Protein AF-A0AAV4XFP1-F1 (afdb_monomer_lite)

Organism: Caerostris extrusa (NCBI:txid172846)

pLDDT: mean 83.73, std 13.74, range [40.69, 96.56]

Sequence (137 aa):
MSYYTSIAHLYMGNQAEENEKWGERVAWYQSAFDHLNETFKIAKNMDREDLNEPLTFTMDVIGGKHSSSKKENEFVYHDKVPSLNSLPELKGASLVKGIPLVLLILMCQVQISLLVLFLWKLTKLPSLYRCFNIFLD

Structure (mmCIF, N/CA/C/O backbone):
data_AF-A0AAV4XFP1-F1
#
_entry.id   AF-A0AAV4XFP1-F1
#
loop_
_atom_site.group_PDB
_atom_site.id
_atom_site.type_symbol
_atom_site.label_atom_id
_atom_site.label_alt_id
_atom_site.label_comp_id
_atom_site.label_asym_id
_atom_site.label_entity_id
_atom_site.label_seq_id
_atom_site.pdbx_PDB_ins_code
_atom_site.Cartn_x
_atom_site.Cartn_y
_atom_site.Cartn_z
_atom_site.occupancy
_atom_site.B_iso_or_equiv
_atom_site.auth_seq_id
_atom_site.auth_comp_id
_atom_site.auth_asym_id
_atom_site.auth_atom_id
_atom_site.pdbx_PDB_model_num
ATOM 1 N N . MET A 1 1 ? 11.601 -11.740 -4.364 1.00 66.38 1 MET A N 1
ATOM 2 C CA . MET A 1 1 ? 10.150 -11.616 -4.631 1.00 66.38 1 MET A CA 1
ATOM 3 C C . MET A 1 1 ? 9.410 -10.745 -3.613 1.00 66.38 1 MET A C 1
ATOM 5 O O . MET A 1 1 ? 8.313 -10.312 -3.932 1.00 66.38 1 MET A O 1
ATOM 9 N N . SER A 1 2 ? 9.996 -10.411 -2.453 1.00 86.75 2 SER A N 1
ATOM 10 C CA . SER A 1 2 ? 9.313 -9.694 -1.361 1.00 86.75 2 SER A CA 1
ATOM 11 C C . SER A 1 2 ? 8.748 -8.308 -1.725 1.00 86.75 2 SER A C 1
ATOM 13 O O . SER A 1 2 ? 7.699 -7.937 -1.209 1.00 86.75 2 SER A O 1
ATOM 15 N N . TYR A 1 3 ? 9.360 -7.575 -2.666 1.00 92.56 3 TYR A N 1
ATOM 16 C CA . TYR A 1 3 ? 8.856 -6.258 -3.082 1.00 92.56 3 TYR A CA 1
ATOM 17 C C . TYR A 1 3 ? 7.451 -6.332 -3.692 1.00 92.56 3 TYR A C 1
ATOM 19 O O . TYR A 1 3 ? 6.527 -5.688 -3.206 1.00 92.56 3 TYR A O 1
ATOM 27 N N . TYR A 1 4 ? 7.245 -7.172 -4.709 1.00 92.25 4 TYR A N 1
ATOM 28 C CA . TYR A 1 4 ? 5.931 -7.301 -5.344 1.00 92.25 4 TYR A CA 1
ATOM 29 C C . TYR A 1 4 ? 4.886 -7.911 -4.402 1.00 92.25 4 TYR A C 1
ATOM 31 O O . TYR A 1 4 ? 3.716 -7.543 -4.479 1.00 92.25 4 TYR A O 1
ATOM 39 N N . THR A 1 5 ? 5.302 -8.772 -3.467 1.00 92.94 5 THR A N 1
ATOM 40 C CA . THR A 1 5 ? 4.429 -9.261 -2.391 1.00 92.94 5 THR A CA 1
ATOM 41 C C . THR A 1 5 ? 3.965 -8.124 -1.479 1.00 92.94 5 THR A C 1
ATOM 43 O O . THR A 1 5 ? 2.777 -8.046 -1.181 1.00 92.94 5 THR A O 1
ATOM 46 N N . SER A 1 6 ? 4.854 -7.197 -1.093 1.00 94.25 6 SER A N 1
ATOM 47 C CA . SER A 1 6 ? 4.462 -6.030 -0.286 1.00 94.25 6 SER A CA 1
ATOM 48 C C . SER A 1 6 ? 3.425 -5.151 -0.992 1.00 94.25 6 SER A C 1
ATOM 50 O O . SER A 1 6 ? 2.454 -4.729 -0.370 1.00 94.25 6 SER A O 1
ATOM 52 N N . ILE A 1 7 ? 3.561 -4.962 -2.309 1.00 94.69 7 ILE A N 1
ATOM 53 C CA . ILE A 1 7 ? 2.582 -4.227 -3.120 1.00 94.69 7 ILE A CA 1
ATOM 54 C C . ILE A 1 7 ? 1.251 -4.984 -3.179 1.00 94.69 7 ILE A C 1
ATOM 56 O O . ILE A 1 7 ? 0.196 -4.385 -2.989 1.00 94.69 7 ILE A O 1
ATOM 60 N N . ALA A 1 8 ? 1.272 -6.300 -3.400 1.00 93.75 8 ALA A N 1
ATOM 61 C CA . ALA A 1 8 ? 0.051 -7.103 -3.401 1.00 93.75 8 ALA A CA 1
ATOM 62 C C . ALA A 1 8 ? -0.692 -7.008 -2.055 1.00 93.75 8 ALA A C 1
ATOM 64 O O . ALA A 1 8 ? -1.899 -6.775 -2.033 1.00 93.75 8 ALA A O 1
ATOM 65 N N . HIS A 1 9 ? 0.030 -7.108 -0.935 1.00 94.06 9 HIS A N 1
ATOM 66 C CA . HIS A 1 9 ? -0.546 -6.990 0.408 1.00 94.06 9 HIS A CA 1
ATOM 67 C C . HIS A 1 9 ? -1.066 -5.577 0.702 1.00 94.06 9 HIS A C 1
ATOM 69 O O . HIS A 1 9 ? -2.101 -5.439 1.350 1.00 94.06 9 HIS A O 1
ATOM 75 N N . LEU A 1 10 ? -0.418 -4.529 0.180 1.00 95.69 10 LEU A N 1
ATOM 76 C CA . LEU A 1 10 ? -0.928 -3.157 0.248 1.00 95.69 10 LEU A CA 1
ATOM 77 C C . LEU A 1 10 ? -2.313 -3.044 -0.407 1.00 95.69 10 LEU A C 1
ATOM 79 O O . LEU A 1 10 ? -3.225 -2.467 0.181 1.00 95.69 10 LEU A O 1
ATOM 83 N N . TYR A 1 11 ? -2.492 -3.620 -1.598 1.00 94.94 11 TYR A N 1
ATOM 84 C CA . TYR A 1 11 ? -3.789 -3.599 -2.278 1.00 94.94 11 TYR A CA 1
ATOM 85 C C . TYR A 1 11 ? -4.846 -4.460 -1.577 1.00 94.94 11 TYR A C 1
ATOM 87 O O . TYR A 1 11 ? -6.000 -4.044 -1.517 1.00 94.94 11 TYR A O 1
ATOM 95 N N . MET A 1 12 ? -4.468 -5.593 -0.979 1.00 93.88 12 MET A N 1
ATOM 96 C CA . MET A 1 12 ? -5.388 -6.365 -0.130 1.00 93.88 12 MET A CA 1
ATOM 97 C C . MET A 1 12 ? -5.817 -5.580 1.118 1.00 93.88 12 MET A C 1
ATOM 99 O O . MET A 1 12 ? -6.984 -5.618 1.501 1.00 93.88 12 MET A O 1
ATOM 103 N N . GLY A 1 13 ? -4.907 -4.803 1.714 1.00 94.38 13 GLY A N 1
ATOM 104 C CA . GLY A 1 13 ? 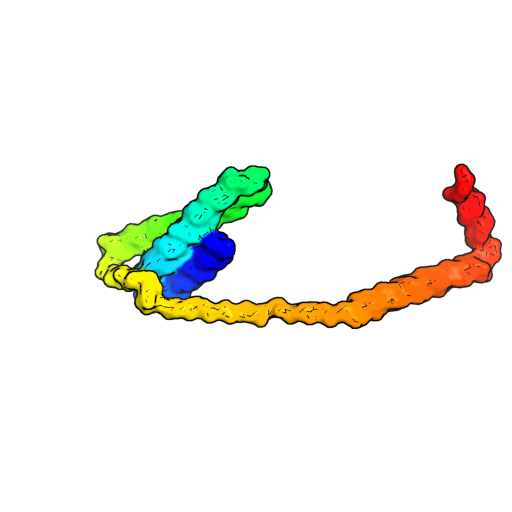-5.231 -3.887 2.808 1.00 94.38 13 GLY A CA 1
ATOM 105 C C . GLY A 1 13 ? -6.198 -2.779 2.383 1.00 94.38 13 GLY A C 1
ATOM 106 O O . GLY A 1 13 ? -7.169 -2.526 3.091 1.00 94.38 13 GLY A O 1
ATOM 107 N N . ASN A 1 14 ? -6.001 -2.186 1.198 1.00 95.50 14 ASN A N 1
ATOM 108 C CA . ASN A 1 14 ? -6.947 -1.215 0.628 1.00 95.50 14 ASN A CA 1
ATOM 109 C C . ASN A 1 14 ? -8.327 -1.851 0.390 1.00 95.50 14 ASN A C 1
ATOM 111 O O . ASN A 1 14 ? -9.345 -1.254 0.713 1.00 95.50 14 ASN A O 1
ATOM 115 N N . GLN A 1 15 ? -8.376 -3.086 -0.114 1.00 94.31 15 GLN A N 1
ATOM 116 C CA . GLN A 1 15 ? -9.638 -3.801 -0.298 1.00 94.31 15 GLN A CA 1
ATOM 117 C C . GLN A 1 15 ? -10.336 -4.088 1.042 1.00 94.31 15 GLN A C 1
ATOM 119 O O . GLN A 1 15 ? -11.560 -4.018 1.135 1.00 94.31 15 GLN A O 1
ATOM 124 N N . ALA A 1 16 ? -9.588 -4.420 2.096 1.00 92.88 16 ALA A N 1
ATOM 125 C CA . ALA A 1 16 ? -10.153 -4.589 3.433 1.00 92.88 16 ALA A CA 1
ATOM 126 C C . ALA A 1 16 ? -10.698 -3.264 3.997 1.00 92.88 16 ALA A C 1
ATOM 128 O O . ALA A 1 16 ? -11.733 -3.270 4.658 1.00 92.88 16 ALA A O 1
ATOM 129 N N . GLU A 1 17 ? -10.041 -2.142 3.690 1.00 92.88 17 GLU A N 1
ATOM 130 C CA . GLU A 1 17 ? -10.490 -0.785 4.025 1.00 92.88 17 GLU A CA 1
ATOM 131 C C . GLU A 1 17 ? -11.818 -0.437 3.337 1.00 92.88 17 GLU A C 1
ATOM 133 O O . GLU A 1 17 ? -12.748 0.009 4.000 1.00 92.88 17 GLU A O 1
ATOM 138 N N . GLU A 1 18 ? -11.946 -0.730 2.039 1.00 94.25 18 GLU A N 1
ATOM 139 C CA . GLU A 1 18 ? -13.190 -0.540 1.273 1.00 94.25 18 GLU A CA 1
ATOM 140 C C . GLU A 1 18 ? -14.351 -1.401 1.793 1.00 94.25 18 GLU A C 1
ATOM 142 O O . GLU A 1 18 ? -15.509 -1.005 1.698 1.00 94.25 18 GLU A O 1
ATOM 147 N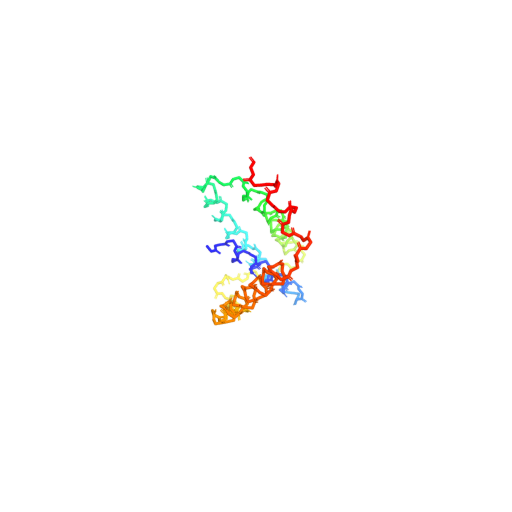 N . ASN A 1 19 ? -14.047 -2.572 2.360 1.00 93.81 19 ASN A N 1
ATOM 148 C CA . ASN A 1 19 ? -15.030 -3.470 2.970 1.00 93.81 19 ASN A CA 1
ATOM 149 C C . ASN A 1 19 ? -15.266 -3.191 4.467 1.00 93.81 19 ASN A C 1
ATOM 151 O O . ASN A 1 19 ? -15.885 -4.017 5.137 1.00 93.81 19 ASN A O 1
ATOM 155 N N . GLU A 1 20 ? -14.739 -2.083 5.001 1.00 92.44 20 GLU A N 1
ATOM 156 C CA . GLU A 1 20 ? -14.867 -1.671 6.409 1.00 92.44 20 GLU A CA 1
ATOM 157 C C . GLU A 1 20 ? -14.350 -2.716 7.422 1.00 92.44 20 GLU A C 1
ATOM 159 O O . GLU A 1 20 ? -14.769 -2.762 8.579 1.00 92.44 20 GLU A O 1
ATOM 164 N N . LYS A 1 21 ? -13.401 -3.565 7.009 1.00 92.56 21 LYS A N 1
ATOM 165 C CA . LYS A 1 21 ? -12.765 -4.575 7.865 1.00 92.56 21 LYS A CA 1
ATOM 166 C C . LYS A 1 21 ? -11.470 -4.041 8.467 1.00 92.56 21 LYS A C 1
ATOM 168 O O . LYS A 1 21 ? -10.364 -4.333 8.000 1.00 92.56 21 LYS A O 1
ATOM 173 N N . TRP A 1 22 ? -11.606 -3.253 9.526 1.00 91.94 22 TRP A N 1
ATOM 174 C CA . TRP A 1 22 ? -10.498 -2.509 10.127 1.00 91.94 22 TRP A CA 1
ATOM 175 C C . TRP A 1 22 ? -9.418 -3.404 10.747 1.00 91.94 22 TRP A C 1
ATOM 177 O O . TRP A 1 22 ? -8.233 -3.101 10.594 1.00 91.94 22 TRP A O 1
ATOM 187 N N . GLY A 1 23 ? -9.790 -4.534 11.360 1.00 91.62 23 GLY A N 1
ATOM 188 C CA . GLY A 1 23 ? -8.826 -5.500 11.893 1.00 91.62 23 GLY A CA 1
ATOM 189 C C . GLY A 1 23 ? -8.036 -6.215 10.791 1.00 91.62 23 GLY A C 1
ATOM 190 O O . GLY A 1 23 ? -6.813 -6.345 10.882 1.00 91.62 23 GLY A O 1
ATOM 191 N N . GLU A 1 24 ? -8.717 -6.632 9.716 1.00 93.25 24 GLU A N 1
ATOM 192 C CA . GLU A 1 24 ? -8.104 -7.314 8.564 1.00 93.25 24 GLU A CA 1
ATOM 193 C C . GLU A 1 24 ? -7.130 -6.387 7.819 1.00 93.25 24 GLU A C 1
ATOM 195 O O . GLU A 1 24 ? -6.012 -6.788 7.490 1.00 93.25 24 GLU A O 1
ATOM 200 N N . ARG A 1 25 ? -7.510 -5.113 7.641 1.00 94.50 25 ARG A N 1
ATOM 201 C CA . ARG A 1 25 ? -6.663 -4.064 7.053 1.00 94.50 25 ARG A CA 1
ATOM 202 C C . ARG A 1 25 ? -5.310 -3.946 7.762 1.00 94.50 25 ARG A C 1
ATOM 204 O O . ARG A 1 25 ? -4.275 -3.881 7.100 1.00 94.50 25 ARG A O 1
ATOM 211 N N . VAL A 1 26 ? -5.305 -3.943 9.099 1.00 95.25 26 VAL A N 1
ATOM 212 C CA . VAL A 1 26 ? -4.067 -3.837 9.895 1.00 95.25 26 VAL A CA 1
ATOM 213 C C . VAL A 1 26 ? -3.152 -5.039 9.658 1.00 95.25 26 VAL A C 1
ATOM 215 O O . VAL A 1 26 ? -1.946 -4.860 9.490 1.00 95.25 26 VAL A O 1
ATOM 218 N N . ALA A 1 27 ? -3.708 -6.253 9.596 1.00 95.06 27 ALA A N 1
ATOM 219 C CA . ALA A 1 27 ? -2.930 -7.463 9.331 1.00 95.06 27 ALA A CA 1
ATOM 220 C C . ALA A 1 27 ? -2.267 -7.425 7.941 1.00 95.06 27 ALA A C 1
ATOM 222 O O . ALA A 1 27 ? -1.076 -7.723 7.813 1.00 95.06 27 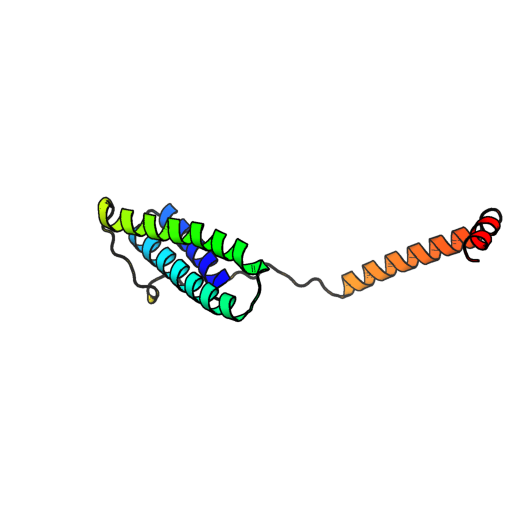ALA A O 1
ATOM 223 N N . TRP A 1 28 ? -3.007 -6.993 6.915 1.00 95.19 28 TRP A N 1
ATOM 224 C CA . TRP A 1 28 ? -2.484 -6.853 5.555 1.00 95.19 28 TRP A CA 1
ATOM 225 C C . TRP A 1 28 ? -1.359 -5.822 5.456 1.00 95.19 28 TRP A C 1
ATOM 227 O O . TRP A 1 28 ? -0.296 -6.126 4.909 1.00 95.19 28 TRP A O 1
ATOM 237 N N . TYR A 1 29 ? -1.542 -4.627 6.026 1.00 96.06 29 TYR A N 1
ATOM 238 C CA . TYR A 1 29 ? -0.499 -3.599 6.003 1.00 96.06 29 TYR A CA 1
ATOM 239 C C . TYR A 1 29 ? 0.725 -3.975 6.844 1.00 96.06 29 TYR A C 1
ATOM 241 O O . TYR A 1 29 ? 1.844 -3.657 6.447 1.00 96.06 29 TYR A O 1
ATOM 249 N N . GLN A 1 30 ? 0.546 -4.691 7.960 1.00 95.25 30 GLN A N 1
ATOM 250 C CA . GLN A 1 30 ? 1.667 -5.228 8.738 1.00 95.25 30 GLN A CA 1
ATOM 251 C C . GLN A 1 30 ? 2.502 -6.192 7.888 1.00 95.25 30 GLN A C 1
ATOM 253 O O . GLN A 1 30 ? 3.715 -6.033 7.790 1.00 95.25 30 GLN A O 1
ATOM 258 N N . SER A 1 31 ? 1.856 -7.135 7.198 1.00 94.44 31 SER A N 1
ATOM 259 C CA . SER A 1 31 ? 2.566 -8.065 6.317 1.00 94.44 31 SER A CA 1
ATOM 260 C C . SER A 1 31 ? 3.253 -7.364 5.144 1.00 94.44 31 SER A C 1
ATOM 262 O O . SER A 1 31 ? 4.376 -7.718 4.782 1.00 94.44 31 SER A O 1
ATOM 264 N N . ALA A 1 32 ? 2.609 -6.349 4.560 1.00 95.44 32 ALA A N 1
ATOM 265 C CA . ALA A 1 32 ? 3.211 -5.531 3.513 1.00 95.44 32 ALA A CA 1
ATOM 266 C C . ALA A 1 32 ? 4.496 -4.845 4.008 1.00 95.44 32 ALA A C 1
ATOM 268 O O . ALA A 1 32 ? 5.527 -4.894 3.335 1.00 95.44 32 ALA A O 1
ATOM 269 N N . PHE A 1 33 ? 4.450 -4.259 5.206 1.00 95.94 33 PHE A N 1
ATOM 270 C CA . PHE A 1 33 ? 5.587 -3.592 5.833 1.00 95.94 33 PHE A CA 1
ATOM 271 C C . PHE A 1 33 ? 6.739 -4.561 6.141 1.00 95.94 33 PHE A C 1
ATOM 273 O O . PHE A 1 33 ? 7.902 -4.250 5.874 1.00 95.94 33 PHE A O 1
ATOM 280 N N . ASP A 1 34 ? 6.437 -5.762 6.634 1.00 95.12 34 ASP A N 1
ATOM 281 C CA . ASP A 1 34 ? 7.448 -6.779 6.944 1.00 95.12 34 ASP A CA 1
ATOM 282 C C . ASP A 1 34 ? 8.195 -7.242 5.679 1.00 95.12 34 ASP A C 1
ATOM 284 O O . ASP A 1 34 ? 9.430 -7.237 5.645 1.00 95.12 34 ASP A O 1
ATOM 288 N N . HIS A 1 35 ? 7.472 -7.531 4.590 1.00 94.81 35 HIS A N 1
ATOM 289 C CA . HIS A 1 35 ? 8.079 -7.887 3.301 1.00 94.81 35 HIS A CA 1
ATOM 290 C C . HIS A 1 35 ? 8.850 -6.732 2.647 1.00 94.81 35 HIS A C 1
ATOM 292 O O . HIS A 1 35 ? 9.854 -6.954 1.955 1.00 94.81 35 HIS A O 1
ATOM 298 N N . LEU A 1 36 ? 8.422 -5.485 2.862 1.00 94.56 36 LEU A N 1
ATOM 299 C CA . LEU A 1 36 ? 9.174 -4.329 2.390 1.00 94.56 36 LEU A CA 1
ATOM 300 C C . LEU A 1 36 ? 10.500 -4.190 3.153 1.00 94.56 36 LEU A C 1
ATOM 302 O O . LEU A 1 36 ? 11.544 -3.996 2.531 1.00 94.56 36 LEU A O 1
ATOM 306 N N . ASN A 1 37 ? 10.503 -4.391 4.473 1.00 94.31 37 ASN A N 1
ATOM 307 C CA . ASN A 1 37 ? 11.733 -4.393 5.271 1.00 94.31 37 ASN A CA 1
ATOM 308 C C . ASN A 1 37 ? 12.708 -5.502 4.850 1.00 94.31 37 ASN A C 1
ATOM 310 O O . ASN A 1 37 ? 13.920 -5.280 4.809 1.00 94.31 37 ASN A O 1
ATOM 314 N N . GLU A 1 38 ? 12.208 -6.691 4.504 1.00 93.31 38 GLU A N 1
ATOM 315 C CA . GLU A 1 38 ? 13.030 -7.739 3.887 1.00 93.31 38 GLU A CA 1
ATOM 316 C C . GLU A 1 38 ? 13.640 -7.269 2.566 1.00 93.31 38 GLU A C 1
ATOM 318 O O . GLU A 1 38 ? 14.834 -7.452 2.336 1.00 93.31 38 GLU A O 1
ATOM 323 N N . THR A 1 39 ? 12.848 -6.607 1.721 1.00 91.88 39 THR A N 1
ATOM 324 C CA . THR A 1 39 ? 13.327 -6.050 0.450 1.00 91.88 39 THR A CA 1
ATOM 325 C C . THR A 1 39 ? 14.455 -5.048 0.677 1.00 91.88 39 THR A C 1
ATOM 327 O O . THR A 1 39 ? 15.482 -5.146 0.010 1.00 91.88 39 THR A O 1
ATOM 330 N N . PHE A 1 40 ? 14.328 -4.149 1.658 1.00 90.56 40 PHE A N 1
ATOM 331 C CA . PHE A 1 40 ? 15.393 -3.209 2.022 1.00 90.56 40 PHE A CA 1
ATOM 332 C C . PHE A 1 40 ? 16.679 -3.909 2.468 1.00 90.56 40 PHE A C 1
ATOM 334 O O . PHE A 1 40 ? 17.771 -3.467 2.112 1.00 90.56 40 PHE A O 1
ATOM 341 N N . LYS A 1 41 ? 16.581 -5.009 3.228 1.00 90.62 41 LYS A N 1
ATOM 342 C CA . LYS A 1 41 ? 17.761 -5.795 3.630 1.00 90.62 41 LYS A CA 1
ATOM 343 C C . LYS A 1 41 ? 18.480 -6.378 2.417 1.00 90.62 41 LYS A C 1
ATOM 345 O O . LYS A 1 41 ? 19.703 -6.339 2.365 1.00 90.62 41 LYS A O 1
ATOM 350 N N . ILE A 1 42 ? 17.732 -6.899 1.445 1.00 89.44 42 ILE A N 1
ATOM 351 C CA . ILE A 1 42 ? 18.316 -7.472 0.229 1.00 89.44 42 ILE A CA 1
ATOM 352 C C . ILE A 1 42 ? 18.889 -6.358 -0.659 1.00 89.44 42 ILE A C 1
ATOM 354 O O . ILE A 1 42 ? 19.998 -6.502 -1.159 1.00 89.44 42 ILE A O 1
ATOM 358 N N . ALA A 1 43 ? 18.183 -5.235 -0.813 1.00 88.69 43 ALA A N 1
ATOM 359 C CA . ALA A 1 43 ? 18.617 -4.107 -1.636 1.00 88.69 43 ALA A CA 1
ATOM 360 C C . ALA A 1 43 ? 19.958 -3.521 -1.169 1.00 88.69 43 ALA A C 1
ATOM 362 O O . ALA A 1 43 ? 20.828 -3.263 -1.996 1.00 88.69 43 ALA A O 1
ATOM 363 N N . LYS A 1 44 ? 20.173 -3.419 0.152 1.00 86.62 44 LYS A N 1
ATOM 364 C CA . LYS A 1 44 ? 21.464 -3.004 0.732 1.00 86.62 44 LYS A CA 1
ATOM 365 C C . LYS A 1 44 ? 22.633 -3.905 0.326 1.00 86.62 44 LYS A C 1
ATOM 367 O O . LYS A 1 44 ? 23.754 -3.427 0.244 1.00 86.62 44 LYS A O 1
ATOM 372 N N . ASN A 1 45 ? 22.378 -5.185 0.057 1.00 86.75 45 ASN A N 1
ATOM 373 C CA . ASN A 1 45 ? 23.407 -6.132 -0.376 1.00 86.75 45 ASN A CA 1
ATOM 374 C C . ASN A 1 45 ? 23.663 -6.096 -1.893 1.00 86.75 45 ASN A C 1
ATOM 376 O O . ASN A 1 45 ? 24.619 -6.717 -2.346 1.00 86.75 45 ASN A O 1
ATOM 380 N N . MET A 1 46 ? 22.805 -5.439 -2.685 1.00 83.88 46 MET A N 1
ATOM 381 C CA . MET A 1 46 ? 22.945 -5.393 -4.147 1.00 83.88 46 MET A CA 1
ATOM 382 C C . MET A 1 46 ? 23.812 -4.227 -4.643 1.00 83.88 46 MET A C 1
ATOM 384 O O . MET A 1 46 ? 24.215 -4.267 -5.799 1.00 83.88 46 MET A O 1
ATOM 388 N N . ASP A 1 47 ? 24.094 -3.228 -3.799 1.00 79.75 47 ASP A N 1
ATOM 389 C CA . ASP A 1 47 ? 24.882 -2.024 -4.129 1.00 79.75 47 ASP A CA 1
ATOM 390 C C . ASP A 1 47 ? 24.374 -1.296 -5.395 1.00 79.75 47 ASP A C 1
ATOM 392 O O . ASP A 1 47 ? 25.098 -1.009 -6.347 1.00 79.75 47 ASP A O 1
ATOM 396 N N . ARG A 1 48 ? 23.052 -1.075 -5.439 1.00 83.94 48 ARG A N 1
ATOM 397 C CA . ARG A 1 48 ? 22.315 -0.495 -6.572 1.00 83.94 48 ARG A CA 1
ATOM 398 C C . ARG A 1 48 ? 21.585 0.770 -6.142 1.00 83.94 48 ARG A C 1
ATOM 400 O O . ARG A 1 48 ? 20.506 0.699 -5.555 1.00 83.94 48 ARG A O 1
ATOM 407 N N . GLU A 1 49 ? 22.176 1.928 -6.430 1.00 85.06 49 GLU A N 1
ATOM 408 C CA . GLU A 1 49 ? 21.617 3.231 -6.041 1.00 85.06 49 GLU A CA 1
ATOM 409 C C . GLU A 1 49 ? 20.277 3.543 -6.722 1.00 85.06 49 GLU A C 1
ATOM 411 O O . GLU A 1 49 ? 19.425 4.200 -6.127 1.00 85.06 49 GLU A O 1
ATOM 416 N N . ASP A 1 50 ? 20.045 3.001 -7.922 1.00 89.50 50 ASP A N 1
ATOM 417 C CA . ASP A 1 50 ? 18.804 3.148 -8.692 1.00 89.50 50 ASP A CA 1
ATOM 418 C C . ASP A 1 50 ? 17.570 2.559 -7.989 1.00 89.50 50 ASP A C 1
ATOM 420 O O . ASP A 1 50 ? 16.436 2.890 -8.331 1.00 89.50 50 ASP A O 1
ATOM 424 N N . LEU A 1 51 ? 17.771 1.711 -6.976 1.00 88.69 51 LEU A N 1
ATOM 425 C CA . LEU A 1 51 ? 16.688 1.131 -6.186 1.00 88.69 51 LEU A CA 1
ATOM 426 C C . LEU A 1 51 ? 16.289 1.993 -4.980 1.00 88.69 51 LEU A C 1
ATOM 428 O O . LEU A 1 51 ? 15.218 1.777 -4.415 1.00 88.69 51 LEU A O 1
ATOM 432 N N . ASN A 1 52 ? 17.107 2.968 -4.572 1.00 88.19 52 ASN A N 1
ATOM 433 C CA . ASN A 1 52 ? 16.871 3.718 -3.335 1.00 88.19 52 ASN A CA 1
ATOM 434 C C . ASN A 1 52 ? 15.612 4.587 -3.402 1.00 88.19 52 ASN A C 1
ATOM 436 O O . ASN A 1 52 ? 14.813 4.583 -2.465 1.00 88.19 52 ASN A O 1
ATOM 440 N N . GLU A 1 53 ? 15.414 5.304 -4.506 1.00 91.50 53 GLU A N 1
ATOM 441 C CA . GLU A 1 53 ? 14.237 6.150 -4.720 1.00 91.50 53 GLU A CA 1
ATOM 442 C C . GLU A 1 53 ? 12.917 5.351 -4.710 1.00 91.50 53 GLU A C 1
ATOM 444 O O . GLU A 1 53 ? 12.062 5.650 -3.870 1.00 91.50 53 GLU A O 1
ATOM 449 N N . PRO A 1 54 ? 12.725 4.295 -5.533 1.00 91.88 54 PRO A N 1
ATOM 450 C CA . PRO A 1 54 ? 11.465 3.549 -5.540 1.00 91.88 54 PRO A CA 1
ATOM 451 C C . PRO A 1 54 ? 11.196 2.813 -4.220 1.00 91.88 54 PRO A C 1
ATOM 453 O O . PRO A 1 54 ? 10.042 2.700 -3.797 1.00 91.88 54 PRO A O 1
ATOM 456 N N . LEU A 1 55 ? 12.240 2.332 -3.535 1.00 92.12 55 LEU A N 1
ATOM 457 C CA . LEU A 1 55 ? 12.082 1.686 -2.232 1.00 92.12 55 LEU A CA 1
ATOM 458 C C . LEU A 1 55 ? 11.676 2.684 -1.148 1.00 92.12 55 LEU A C 1
ATOM 460 O O . LEU A 1 55 ? 10.783 2.379 -0.360 1.00 92.12 55 LEU A O 1
ATOM 464 N N . THR A 1 56 ? 12.282 3.874 -1.130 1.00 93.25 56 THR A N 1
ATOM 465 C CA . THR A 1 56 ? 11.927 4.943 -0.182 1.00 93.25 56 THR A CA 1
ATOM 466 C C . THR A 1 56 ? 10.494 5.410 -0.415 1.00 93.25 56 THR A C 1
ATOM 468 O O . THR A 1 56 ? 9.709 5.443 0.526 1.00 93.25 56 THR A O 1
ATOM 471 N N . PHE A 1 57 ? 10.104 5.632 -1.674 1.00 95.56 57 PHE A N 1
ATOM 472 C CA . PHE A 1 57 ? 8.722 5.964 -2.026 1.00 95.56 57 PHE A CA 1
ATOM 473 C C . PHE A 1 57 ? 7.728 4.918 -1.499 1.00 95.56 57 PHE A C 1
ATOM 475 O O . PHE A 1 57 ? 6.720 5.245 -0.873 1.00 95.56 57 PHE A O 1
ATOM 482 N N . THR A 1 58 ? 8.029 3.637 -1.712 1.00 95.38 58 THR A N 1
ATOM 483 C CA . THR A 1 58 ? 7.160 2.546 -1.253 1.00 95.38 58 THR A CA 1
ATOM 484 C C . THR A 1 58 ? 7.117 2.465 0.276 1.00 95.38 58 THR A C 1
ATOM 486 O O . THR A 1 58 ? 6.069 2.155 0.841 1.00 95.38 58 THR A O 1
ATOM 489 N N . MET A 1 59 ? 8.223 2.785 0.956 1.00 95.12 59 MET A N 1
ATOM 490 C CA . MET A 1 59 ? 8.301 2.845 2.419 1.00 95.12 59 MET A CA 1
ATOM 491 C C . MET A 1 59 ? 7.419 3.941 2.995 1.00 95.12 59 MET A C 1
ATOM 493 O O . MET A 1 59 ? 6.706 3.687 3.962 1.00 95.12 59 MET A O 1
ATOM 497 N N . ASP A 1 60 ? 7.415 5.120 2.383 1.00 96.19 60 ASP A N 1
ATOM 498 C CA . ASP A 1 60 ? 6.588 6.236 2.835 1.00 96.19 60 ASP A CA 1
ATOM 499 C C . ASP A 1 60 ? 5.095 5.901 2.703 1.00 96.19 60 ASP A C 1
ATOM 501 O O . ASP A 1 60 ? 4.313 6.123 3.631 1.00 96.19 60 ASP A O 1
ATOM 505 N N . VAL A 1 61 ? 4.699 5.277 1.588 1.00 96.44 61 VAL A N 1
ATOM 506 C CA . VAL A 1 61 ? 3.307 4.864 1.347 1.00 96.44 61 VAL A CA 1
ATOM 507 C C . VAL A 1 61 ? 2.873 3.746 2.301 1.00 96.44 61 VAL A C 1
ATOM 509 O O . VAL A 1 61 ? 1.854 3.879 2.987 1.00 96.44 61 VAL A O 1
ATOM 512 N N . ILE A 1 62 ? 3.620 2.637 2.355 1.00 96.31 62 ILE A N 1
ATOM 513 C CA . ILE A 1 62 ? 3.251 1.463 3.164 1.00 96.31 62 ILE A CA 1
ATOM 514 C C . ILE A 1 62 ? 3.402 1.767 4.656 1.00 96.31 62 ILE A C 1
ATOM 516 O O . ILE A 1 62 ? 2.507 1.444 5.435 1.00 96.31 62 ILE A O 1
ATOM 520 N N . GLY A 1 63 ? 4.492 2.421 5.061 1.00 96.19 63 GLY A N 1
ATOM 521 C CA . GLY A 1 63 ? 4.741 2.812 6.447 1.00 96.19 63 GLY A CA 1
ATOM 522 C C . GLY A 1 63 ? 3.713 3.820 6.961 1.00 96.19 63 GLY A C 1
ATOM 523 O O . GLY A 1 63 ? 3.211 3.670 8.077 1.00 96.19 63 GLY A O 1
ATOM 524 N N . GLY A 1 64 ? 3.326 4.793 6.129 1.00 96.56 64 GLY A N 1
ATOM 525 C CA . GLY A 1 64 ? 2.248 5.731 6.438 1.00 96.56 64 GLY A CA 1
ATOM 526 C C . GLY A 1 64 ? 0.913 5.020 6.670 1.00 96.56 64 GLY A C 1
ATOM 527 O O . GLY A 1 64 ? 0.291 5.204 7.720 1.00 96.56 64 GLY A O 1
ATOM 528 N N . LYS A 1 65 ? 0.501 4.149 5.735 1.00 95.56 65 LYS A N 1
ATOM 529 C CA . LYS A 1 65 ? -0.747 3.370 5.843 1.00 95.56 65 LYS A CA 1
ATOM 530 C C . LYS A 1 65 ? -0.748 2.407 7.025 1.00 95.56 65 LYS A C 1
ATOM 532 O O . LYS A 1 65 ? -1.738 2.331 7.748 1.00 95.56 65 LYS A O 1
ATOM 537 N N . HIS A 1 66 ? 0.357 1.707 7.267 1.00 96.31 66 HIS A N 1
ATOM 538 C CA . HIS A 1 66 ? 0.494 0.801 8.405 1.00 96.31 66 HIS A CA 1
ATOM 539 C C . HIS A 1 66 ? 0.328 1.539 9.738 1.00 96.31 66 HIS A C 1
ATOM 541 O O . HIS A 1 66 ? -0.531 1.165 10.538 1.00 96.31 66 HIS A O 1
ATOM 547 N N . SER A 1 67 ? 1.066 2.634 9.937 1.00 96.44 67 SER A N 1
ATOM 548 C CA . SER A 1 67 ? 1.015 3.434 11.165 1.00 96.44 67 SER A CA 1
ATOM 549 C C . SER A 1 67 ? -0.373 4.037 11.418 1.00 96.44 67 SER A C 1
ATOM 551 O O . SER A 1 67 ? -0.917 3.899 12.518 1.00 96.44 67 SER A O 1
ATOM 553 N N . SER A 1 68 ? -0.989 4.639 10.391 1.00 95.75 68 SER A N 1
ATOM 554 C CA . SER A 1 68 ? -2.361 5.168 10.479 1.00 95.75 68 SER A CA 1
ATOM 555 C C . SER A 1 68 ? -3.358 4.056 10.794 1.00 95.75 68 SER A C 1
ATOM 557 O O . SER A 1 68 ? -4.148 4.199 11.728 1.00 95.75 68 SER A O 1
ATOM 559 N N . SER A 1 69 ? -3.267 2.912 10.108 1.00 94.31 69 SER A N 1
ATOM 560 C CA . SER A 1 69 ? -4.225 1.827 10.301 1.00 94.31 69 SER A CA 1
ATOM 561 C C . SER A 1 69 ? -4.195 1.236 11.704 1.00 94.31 69 SER A C 1
ATOM 563 O O . SER A 1 69 ? -5.248 0.975 12.288 1.00 94.31 69 SER A O 1
ATOM 565 N N . LYS A 1 70 ? -2.988 1.065 12.254 1.00 95.25 70 LYS A N 1
ATOM 566 C CA . LYS A 1 70 ? -2.766 0.547 13.598 1.00 95.25 70 LYS A CA 1
ATOM 567 C C . LYS A 1 70 ? -3.318 1.515 14.637 1.00 95.25 70 LYS A C 1
ATOM 569 O O . LYS A 1 70 ? -4.075 1.094 15.504 1.00 95.25 70 LYS A O 1
ATOM 574 N N . LYS A 1 71 ? -3.016 2.810 14.497 1.00 96.06 71 LYS A N 1
ATOM 575 C CA . LYS A 1 71 ? -3.532 3.857 15.385 1.00 96.06 71 LYS A CA 1
ATOM 576 C C . LYS A 1 71 ? -5.062 3.911 15.350 1.00 96.06 71 LYS A C 1
ATOM 578 O O . LYS A 1 71 ? -5.710 3.875 16.387 1.00 96.06 71 LYS A O 1
ATOM 583 N N . GLU A 1 72 ? -5.664 3.966 14.171 1.00 94.56 72 GLU A N 1
ATOM 584 C CA . GLU A 1 72 ? -7.124 4.004 14.038 1.00 94.56 72 GLU A CA 1
ATOM 585 C C . GLU A 1 72 ? -7.792 2.770 14.651 1.00 94.56 72 GLU A C 1
ATOM 587 O O . GLU A 1 72 ? -8.806 2.896 15.336 1.00 94.56 72 GLU A O 1
ATOM 592 N N . ASN A 1 73 ? -7.213 1.581 14.466 1.00 92.75 73 ASN A N 1
ATOM 593 C CA . ASN A 1 73 ? -7.762 0.375 15.073 1.00 92.75 73 ASN A CA 1
ATOM 594 C C . ASN A 1 73 ? -7.583 0.355 16.600 1.00 92.75 73 ASN A C 1
ATOM 596 O O . ASN A 1 73 ? -8.486 -0.082 17.299 1.00 92.75 73 ASN A O 1
ATOM 600 N N . GLU A 1 74 ? -6.465 0.855 17.130 1.00 94.19 74 GLU A N 1
ATOM 601 C CA . GLU A 1 74 ? -6.210 0.921 18.578 1.00 94.19 74 GLU A CA 1
ATOM 602 C C . GLU A 1 74 ? -7.076 1.956 19.310 1.00 94.19 74 GLU A C 1
ATOM 604 O O . GLU A 1 74 ? -7.373 1.756 20.482 1.00 94.19 74 GLU A O 1
ATOM 609 N N . PHE A 1 75 ? -7.473 3.055 18.656 1.00 94.62 75 PHE A N 1
ATOM 610 C CA . PHE A 1 75 ? -8.190 4.158 19.314 1.00 94.62 75 PHE A CA 1
ATOM 611 C C . PHE A 1 75 ? -9.665 4.286 18.925 1.00 94.62 75 PHE A C 1
ATOM 613 O O . PHE A 1 75 ? -10.447 4.818 19.711 1.00 94.62 75 PHE A O 1
ATOM 620 N N . VAL A 1 76 ? -10.055 3.842 17.729 1.00 94.12 76 VAL A N 1
ATOM 621 C CA . VAL A 1 76 ? -11.412 4.036 17.197 1.00 94.12 76 VAL A CA 1
ATOM 622 C C . VAL A 1 76 ? -12.131 2.697 17.095 1.00 94.12 76 VAL A C 1
ATOM 624 O O . VAL A 1 76 ? -13.113 2.477 17.799 1.00 94.12 76 VAL A O 1
ATOM 627 N N . TYR A 1 77 ? -11.629 1.779 16.270 1.00 91.75 77 TYR A N 1
ATOM 628 C CA . TYR A 1 77 ? -12.409 0.604 15.864 1.00 91.75 77 TYR A CA 1
ATOM 629 C C . TYR A 1 77 ? -12.317 -0.585 16.826 1.00 91.75 77 TYR A C 1
ATOM 631 O O . TYR A 1 77 ? -13.297 -1.305 16.985 1.00 91.75 77 TYR A O 1
ATOM 639 N N . HIS A 1 78 ? -11.170 -0.780 17.486 1.00 92.00 78 HIS A N 1
ATOM 640 C CA . HIS A 1 78 ? -10.889 -1.891 18.407 1.00 92.00 78 HIS A CA 1
ATOM 641 C C . HIS A 1 78 ? -11.224 -3.278 17.834 1.00 92.00 78 HIS A C 1
ATOM 643 O O . HIS A 1 78 ? -11.573 -4.204 18.569 1.00 92.00 78 HIS A O 1
ATOM 649 N N . ASP A 1 79 ? -11.115 -3.429 16.515 1.00 90.69 79 ASP A N 1
ATOM 650 C CA . ASP A 1 79 ? -11.452 -4.668 15.832 1.00 90.69 79 ASP A CA 1
ATOM 651 C C . ASP A 1 79 ? -10.326 -5.701 15.996 1.00 90.69 79 ASP A C 1
ATOM 653 O O . ASP A 1 79 ? -9.139 -5.365 16.133 1.00 90.69 79 ASP A O 1
ATOM 657 N N . LYS A 1 80 ? -10.688 -6.985 16.000 1.00 90.56 80 LYS A N 1
ATOM 658 C CA . LYS A 1 80 ? -9.737 -8.073 16.229 1.00 90.56 80 LYS A CA 1
ATOM 659 C C . LYS A 1 80 ? -8.855 -8.249 14.998 1.00 90.56 80 LYS A C 1
ATOM 661 O O . LYS A 1 80 ? -9.328 -8.620 13.930 1.00 90.56 80 LYS A O 1
ATOM 666 N N . VAL A 1 81 ? -7.548 -8.077 15.175 1.00 92.25 81 VAL A N 1
ATOM 667 C CA . VAL A 1 81 ? -6.567 -8.311 14.109 1.00 92.25 81 VAL A CA 1
ATOM 668 C C . VAL A 1 81 ? -6.430 -9.825 13.853 1.00 92.25 81 VAL A C 1
ATOM 670 O O . VAL A 1 81 ? -6.040 -10.559 14.771 1.00 92.25 81 VAL A O 1
ATOM 673 N N . PRO A 1 82 ? -6.767 -10.330 12.650 1.00 91.12 82 PRO A N 1
ATOM 674 C CA . PRO A 1 82 ? -6.610 -11.738 12.302 1.00 91.12 82 PRO A CA 1
ATOM 675 C C . PRO A 1 82 ? -5.133 -12.095 12.084 1.00 91.12 82 PRO A C 1
ATOM 677 O O . PRO A 1 82 ? -4.293 -11.239 11.808 1.00 91.12 82 PRO A O 1
ATOM 680 N N . SER A 1 83 ? -4.799 -13.382 12.199 1.00 89.00 83 SER A N 1
ATOM 681 C CA . SER A 1 83 ? -3.450 -13.866 11.889 1.00 89.00 83 SER A CA 1
ATOM 682 C C . SER A 1 83 ? -3.268 -14.020 10.378 1.00 89.00 83 SER A C 1
ATOM 684 O O . SER A 1 83 ? -4.220 -14.342 9.666 1.00 89.00 83 SER A O 1
ATOM 686 N N . LEU A 1 84 ? -2.038 -13.867 9.879 1.00 81.06 84 LEU A N 1
ATOM 687 C CA . LEU A 1 84 ? -1.751 -13.961 8.439 1.00 81.06 84 LEU A CA 1
ATOM 688 C C . LEU A 1 84 ? -2.180 -15.295 7.813 1.00 81.06 84 LEU A C 1
ATOM 690 O O . LEU A 1 84 ? -2.632 -15.322 6.677 1.00 81.06 84 LEU A O 1
ATOM 694 N N . ASN A 1 85 ? -2.125 -16.389 8.575 1.00 80.88 85 ASN A N 1
ATOM 695 C CA . ASN A 1 85 ? -2.545 -17.716 8.109 1.00 80.88 85 ASN A CA 1
ATOM 696 C C . ASN A 1 85 ? -4.066 -17.854 7.940 1.00 80.88 85 ASN A C 1
ATOM 698 O O . ASN A 1 85 ? -4.526 -18.798 7.307 1.00 80.88 85 ASN A O 1
ATOM 702 N N . SER A 1 86 ? -4.846 -16.962 8.555 1.00 81.94 86 SER A N 1
ATOM 703 C CA . SER A 1 86 ? -6.309 -16.943 8.431 1.00 81.94 86 SER A CA 1
ATOM 704 C C . SER A 1 86 ? -6.808 -16.050 7.293 1.00 81.94 86 SER A C 1
ATOM 706 O O . SER A 1 86 ? -8.005 -16.036 7.013 1.00 81.94 86 SER A O 1
ATOM 708 N N . LEU A 1 87 ? -5.904 -15.309 6.646 1.00 80.94 87 LEU A N 1
ATOM 709 C CA . LEU A 1 87 ? -6.229 -14.416 5.544 1.00 80.94 87 LEU A CA 1
ATOM 710 C C . LEU A 1 87 ? -6.440 -15.192 4.232 1.00 80.94 87 LEU A C 1
ATOM 712 O O . LEU A 1 87 ? -5.830 -16.246 4.031 1.00 80.94 87 LEU A O 1
ATOM 716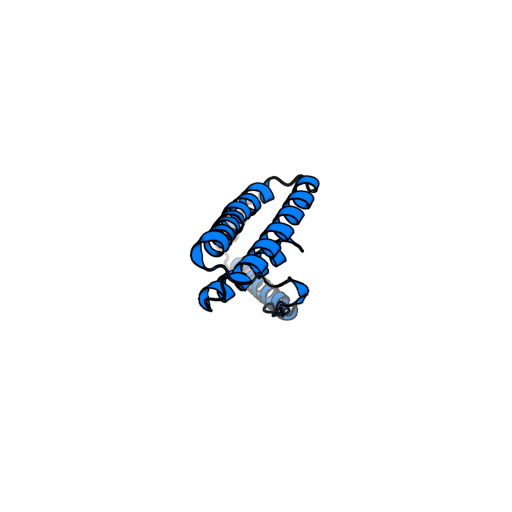 N N . PRO A 1 88 ? -7.291 -14.686 3.320 1.00 78.81 88 PRO A N 1
ATOM 717 C CA . PRO A 1 88 ? -7.503 -15.311 2.022 1.00 78.81 88 PRO A CA 1
ATOM 718 C C . PRO A 1 88 ? -6.207 -15.349 1.205 1.00 78.81 88 PRO A C 1
ATOM 720 O O . PRO A 1 88 ? -5.508 -14.347 1.064 1.00 78.81 88 PRO A O 1
ATOM 723 N N . GLU A 1 89 ? -5.902 -16.516 0.639 1.00 76.25 89 GLU A N 1
ATOM 724 C CA . GLU A 1 89 ? -4.703 -16.713 -0.173 1.00 76.25 89 GLU A CA 1
ATOM 725 C C . GLU A 1 89 ? -4.770 -15.902 -1.479 1.00 76.25 89 GLU A C 1
ATOM 727 O O . GLU A 1 89 ? -5.764 -15.932 -2.216 1.00 76.25 89 GLU A O 1
ATOM 732 N N . LEU A 1 90 ? -3.685 -15.187 -1.781 1.00 79.12 90 LEU A N 1
ATOM 733 C CA . LEU A 1 90 ? -3.547 -14.362 -2.979 1.00 79.12 90 LEU A CA 1
ATOM 734 C C . LEU A 1 90 ? -3.358 -15.232 -4.227 1.00 79.12 90 LEU A C 1
ATOM 736 O O . LEU A 1 90 ? -2.304 -15.831 -4.444 1.00 79.12 90 LEU A O 1
ATOM 740 N N . LYS A 1 91 ? -4.370 -15.257 -5.099 1.00 80.75 91 LYS A N 1
ATOM 741 C CA . LYS A 1 91 ? -4.287 -15.910 -6.413 1.00 80.75 91 LYS A CA 1
ATOM 742 C C . LYS A 1 91 ? -3.690 -14.947 -7.436 1.00 80.75 91 LYS A C 1
ATOM 744 O O . LYS A 1 91 ? -4.314 -13.954 -7.800 1.00 80.75 91 LYS A O 1
ATOM 749 N N . GLY A 1 92 ? -2.489 -15.252 -7.922 1.00 78.81 92 GLY A N 1
ATOM 750 C CA . GLY A 1 92 ? -1.857 -14.490 -8.999 1.00 78.81 92 GLY A CA 1
ATOM 751 C C . GLY A 1 92 ? -2.581 -14.671 -10.339 1.00 78.81 92 GLY A C 1
ATOM 752 O O . GLY A 1 92 ? -2.989 -15.779 -10.688 1.00 78.81 92 GLY A O 1
ATOM 753 N N . ALA A 1 93 ? -2.704 -13.592 -11.113 1.00 83.56 93 ALA A N 1
ATOM 754 C CA . ALA A 1 93 ? -3.214 -13.628 -12.481 1.00 83.56 93 ALA A CA 1
ATOM 755 C C . ALA A 1 93 ? -2.063 -13.443 -13.483 1.00 83.56 93 ALA A C 1
ATOM 757 O O . ALA A 1 93 ? -1.312 -12.472 -13.405 1.00 83.56 93 ALA A O 1
ATOM 758 N N . SER A 1 94 ? -1.931 -14.357 -14.449 1.00 82.88 94 SER A N 1
ATOM 759 C CA . SER A 1 94 ? -0.971 -14.200 -15.547 1.00 82.88 94 SER A CA 1
ATOM 760 C C . SER A 1 94 ? -1.583 -13.342 -16.654 1.00 82.88 94 SER A C 1
ATOM 762 O O . SER A 1 94 ? -2.460 -13.795 -17.390 1.00 82.88 94 SER A O 1
ATOM 764 N N . LEU A 1 95 ? -1.139 -12.086 -16.747 1.00 85.44 95 LEU A N 1
ATOM 765 C CA . LEU A 1 95 ? -1.629 -11.116 -17.736 1.00 85.44 95 LEU A CA 1
ATOM 766 C C . LEU A 1 95 ? -0.704 -10.966 -18.951 1.00 85.44 95 LEU A C 1
ATOM 768 O O . LEU A 1 95 ? -1.104 -10.392 -19.962 1.00 85.44 95 LEU A O 1
ATOM 772 N N . VAL A 1 96 ? 0.518 -11.497 -18.881 1.00 84.62 96 VAL A N 1
ATOM 773 C CA . VAL A 1 96 ? 1.479 -11.433 -19.985 1.00 84.62 96 VAL A CA 1
ATOM 774 C C . VAL A 1 96 ? 1.392 -12.719 -20.796 1.00 84.62 96 VAL A C 1
ATOM 776 O O . VAL A 1 96 ? 1.681 -13.807 -20.303 1.00 84.62 96 VAL A O 1
ATOM 779 N N . LYS A 1 97 ? 1.011 -12.588 -22.067 1.00 83.94 97 LYS A N 1
ATOM 780 C CA . LYS A 1 97 ? 1.116 -13.664 -23.057 1.00 83.94 97 LYS A CA 1
ATOM 781 C C . LYS A 1 97 ? 2.355 -13.402 -23.904 1.00 83.94 97 LYS A C 1
ATOM 783 O O . LYS A 1 97 ? 2.534 -12.292 -24.400 1.00 83.94 97 LYS A O 1
ATOM 788 N N . GLY A 1 98 ? 3.216 -14.408 -24.047 1.00 79.50 98 GLY A N 1
ATOM 789 C CA . GLY A 1 98 ? 4.404 -14.301 -24.890 1.00 79.50 98 GLY A CA 1
ATOM 790 C C . GLY A 1 98 ? 4.018 -13.995 -26.337 1.00 79.50 98 GLY A C 1
ATOM 791 O O . GLY A 1 98 ? 3.097 -14.606 -26.880 1.00 79.50 98 GLY A O 1
ATOM 792 N N . ILE A 1 99 ? 4.719 -13.049 -26.959 1.00 81.56 99 ILE A N 1
ATOM 793 C CA . ILE A 1 99 ? 4.550 -12.768 -28.384 1.00 81.56 99 ILE A CA 1
ATOM 794 C C . ILE A 1 99 ? 5.242 -13.896 -29.160 1.00 81.56 99 ILE A C 1
ATOM 796 O O . ILE A 1 99 ? 6.408 -14.193 -28.884 1.00 81.56 99 ILE A O 1
ATOM 800 N N . PRO A 1 100 ? 4.569 -14.543 -30.126 1.00 84.50 100 PRO A N 1
ATOM 801 C CA . PRO A 1 100 ? 5.196 -15.589 -30.916 1.00 84.50 100 PRO A CA 1
ATOM 802 C C . PRO A 1 100 ? 6.344 -15.008 -31.752 1.00 84.50 100 PRO A C 1
ATOM 804 O O . PRO A 1 100 ? 6.161 -14.046 -32.497 1.00 84.50 100 PRO A O 1
ATOM 807 N N . LEU A 1 101 ? 7.521 -15.638 -31.676 1.00 81.19 101 LEU A N 1
ATOM 808 C CA . LEU A 1 101 ? 8.740 -15.210 -32.382 1.00 81.19 101 LEU A CA 1
ATOM 809 C C . LEU A 1 101 ? 8.555 -15.090 -33.906 1.00 81.19 101 LEU A C 1
ATOM 811 O O . LEU A 1 101 ? 9.219 -14.284 -34.551 1.00 81.19 101 LEU A O 1
ATOM 815 N N . VAL A 1 102 ? 7.608 -15.840 -34.477 1.00 77.94 102 VAL A N 1
ATOM 816 C CA . VAL A 1 102 ? 7.255 -15.795 -35.905 1.00 77.94 102 VAL A CA 1
ATOM 817 C C . VAL A 1 102 ? 6.790 -14.398 -36.339 1.00 77.94 102 VAL A C 1
ATOM 819 O O . VAL A 1 102 ? 7.140 -13.952 -37.430 1.00 77.94 102 VAL A O 1
ATOM 822 N N . LEU A 1 103 ? 6.067 -13.668 -35.479 1.00 71.69 103 LEU A N 1
ATOM 823 C CA . LEU A 1 103 ? 5.648 -12.293 -35.772 1.00 71.69 103 LEU A CA 1
ATOM 824 C C . LEU A 1 103 ? 6.847 -11.336 -35.834 1.00 71.69 103 LEU A C 1
ATOM 826 O O . LEU A 1 103 ? 6.888 -10.457 -36.691 1.00 71.69 103 LEU A O 1
ATOM 830 N N . LEU A 1 104 ? 7.845 -11.542 -34.970 1.00 70.12 104 LEU A N 1
ATOM 831 C CA . LEU A 1 104 ? 9.054 -10.719 -34.924 1.00 70.12 104 LEU A CA 1
ATOM 832 C C . LEU A 1 104 ? 9.896 -10.883 -36.201 1.00 70.12 104 LEU A C 1
ATOM 834 O O . LEU A 1 104 ? 10.416 -9.912 -36.749 1.00 70.12 104 LEU A O 1
ATOM 838 N N . ILE A 1 105 ? 9.988 -12.118 -36.706 1.00 76.38 105 ILE A N 1
ATOM 839 C CA . ILE A 1 105 ? 10.713 -12.434 -37.942 1.00 76.38 105 ILE A CA 1
ATOM 840 C C . ILE A 1 105 ? 10.016 -11.789 -39.145 1.00 76.38 105 ILE A C 1
ATOM 842 O O . ILE A 1 105 ? 10.688 -11.175 -39.972 1.00 76.38 105 ILE A O 1
ATOM 846 N N . LEU A 1 106 ? 8.683 -11.857 -39.225 1.00 73.06 106 LEU A N 1
ATOM 847 C CA . LEU A 1 106 ? 7.918 -11.232 -40.310 1.00 73.06 106 LEU A CA 1
ATOM 848 C C . LEU A 1 106 ? 8.099 -9.708 -40.351 1.00 73.06 106 LEU A C 1
ATOM 850 O O . LEU A 1 106 ? 8.288 -9.153 -41.432 1.00 73.06 106 LEU A O 1
ATOM 854 N N . MET A 1 107 ? 8.126 -9.035 -39.196 1.00 70.56 107 MET A N 1
ATOM 855 C CA . MET A 1 107 ? 8.401 -7.593 -39.137 1.00 70.56 107 MET A CA 1
ATOM 856 C C . MET A 1 107 ? 9.802 -7.249 -39.668 1.00 70.56 107 MET A C 1
ATOM 858 O O . MET A 1 107 ? 9.965 -6.275 -40.400 1.00 70.56 107 MET A O 1
ATOM 862 N N . CYS A 1 108 ? 10.805 -8.081 -39.376 1.00 66.06 108 CYS A N 1
ATOM 863 C CA . CYS A 1 108 ? 12.161 -7.889 -39.889 1.00 66.06 108 CYS A CA 1
ATOM 864 C C . CYS A 1 108 ? 12.247 -8.118 -41.413 1.00 66.06 108 CYS A C 1
ATOM 866 O O . CYS A 1 108 ? 12.864 -7.329 -42.130 1.00 66.06 108 CYS A O 1
ATOM 868 N N . GLN A 1 109 ? 11.569 -9.147 -41.936 1.00 67.94 109 GLN A N 1
ATOM 869 C CA . GLN A 1 109 ? 11.547 -9.450 -43.376 1.00 67.94 109 GLN A CA 1
ATOM 870 C C . GLN A 1 109 ? 10.905 -8.327 -44.205 1.00 67.94 109 GLN A C 1
ATOM 872 O O . GLN A 1 109 ? 11.400 -7.992 -45.285 1.00 67.94 109 GLN A O 1
ATOM 877 N N . VAL A 1 110 ? 9.835 -7.704 -43.697 1.00 72.75 110 VAL A N 1
ATOM 878 C CA . VAL A 1 110 ? 9.177 -6.570 -44.367 1.00 72.75 110 VAL A CA 1
ATOM 879 C C . VAL A 1 110 ? 10.110 -5.356 -44.427 1.00 72.75 110 VAL A C 1
ATOM 881 O O . VAL A 1 110 ? 10.257 -4.758 -45.494 1.00 72.75 110 VAL A O 1
ATOM 884 N N . GLN A 1 111 ? 10.810 -5.036 -43.333 1.00 69.50 111 GLN A N 1
ATOM 885 C CA . GLN A 1 111 ? 11.762 -3.920 -43.284 1.00 69.50 111 GLN A CA 1
ATOM 886 C C . GLN A 1 111 ? 12.934 -4.108 -44.265 1.00 69.50 111 GLN A C 1
ATOM 888 O O . GLN A 1 111 ? 13.287 -3.181 -44.996 1.00 69.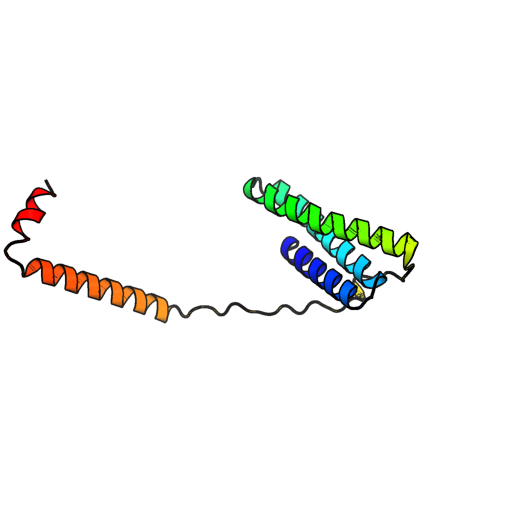50 111 GLN A O 1
ATOM 893 N N . ILE A 1 112 ? 13.509 -5.315 -44.318 1.00 72.44 112 ILE A N 1
ATOM 894 C CA . ILE A 1 112 ? 14.608 -5.650 -45.237 1.00 72.44 112 ILE A CA 1
ATOM 895 C C . ILE A 1 112 ? 14.134 -5.550 -46.691 1.00 72.44 112 ILE A C 1
ATOM 897 O O . ILE A 1 112 ? 14.822 -4.967 -47.526 1.00 72.44 112 ILE A O 1
ATOM 901 N N . SER A 1 113 ? 12.934 -6.048 -46.992 1.00 75.44 113 SER A N 1
ATOM 902 C CA . SER A 1 113 ? 12.369 -5.999 -48.346 1.00 75.44 113 SER A CA 1
ATOM 903 C C . SER A 1 113 ? 12.141 -4.561 -48.829 1.00 75.44 113 SER A C 1
ATOM 905 O O . SER A 1 113 ? 12.462 -4.239 -49.973 1.00 75.44 113 SER A O 1
ATOM 907 N N . LEU A 1 114 ? 11.651 -3.671 -47.956 1.00 76.75 114 LEU A N 1
ATOM 908 C CA . LEU A 1 114 ? 11.505 -2.238 -48.244 1.00 76.75 114 LEU A CA 1
ATOM 909 C C . LEU A 1 114 ? 12.855 -1.542 -48.462 1.00 76.75 114 LEU A C 1
ATOM 911 O O . LEU A 1 114 ? 12.971 -0.728 -49.378 1.00 76.75 114 LEU A O 1
ATOM 915 N N . LEU A 1 115 ? 13.879 -1.884 -47.674 1.00 74.81 115 LEU A N 1
ATOM 916 C CA . LEU A 1 115 ? 15.231 -1.344 -47.839 1.00 74.81 115 LEU A CA 1
ATOM 917 C C . LEU A 1 115 ? 15.851 -1.778 -49.176 1.00 74.81 115 LEU A C 1
ATOM 919 O O . LEU A 1 115 ? 16.425 -0.956 -49.888 1.00 74.81 115 LEU A O 1
ATOM 923 N N . VAL A 1 116 ? 15.684 -3.047 -49.560 1.00 78.50 116 VAL A N 1
ATOM 924 C CA . VAL A 1 116 ? 16.161 -3.577 -50.848 1.00 78.50 116 VAL A CA 1
ATOM 925 C C . VAL A 1 116 ? 15.445 -2.900 -52.021 1.00 78.50 116 VAL A C 1
ATOM 927 O O . VAL A 1 116 ? 16.097 -2.501 -52.983 1.00 78.50 116 VAL A O 1
ATOM 930 N N . LEU A 1 117 ? 14.127 -2.695 -51.934 1.00 75.50 117 LEU A N 1
ATOM 931 C CA . LEU A 1 117 ? 13.355 -1.946 -52.936 1.00 75.50 117 LEU A CA 1
ATOM 932 C C . LEU A 1 117 ? 13.787 -0.478 -53.033 1.00 75.50 117 LEU A C 1
ATOM 934 O O . LEU A 1 117 ? 13.865 0.068 -54.135 1.00 75.50 117 LEU A O 1
ATOM 938 N N . PHE A 1 118 ? 14.083 0.160 -51.901 1.00 76.75 118 PHE A N 1
ATOM 939 C CA . PHE A 1 118 ? 14.571 1.535 -51.855 1.00 76.75 118 PHE A CA 1
ATOM 940 C C . PHE A 1 118 ? 15.948 1.661 -52.518 1.00 76.75 118 PHE A C 1
ATOM 942 O O . PHE A 1 118 ? 16.125 2.494 -53.408 1.00 76.75 118 PHE A O 1
ATOM 949 N N . LEU A 1 119 ? 16.886 0.775 -52.174 1.00 74.69 119 LEU A N 1
ATOM 950 C CA . LEU A 1 119 ? 18.207 0.711 -52.801 1.00 74.69 119 LEU A CA 1
ATOM 951 C C . LEU A 1 119 ? 18.107 0.401 -54.300 1.00 74.69 119 LEU A C 1
ATOM 953 O O . LEU A 1 119 ? 18.754 1.069 -55.098 1.00 74.69 119 LEU A O 1
ATOM 957 N N . TRP A 1 120 ? 17.242 -0.528 -54.714 1.00 70.88 120 TRP A N 1
ATOM 958 C CA . TRP A 1 120 ? 17.011 -0.825 -56.133 1.00 70.88 120 TRP A CA 1
ATOM 959 C C . TRP A 1 120 ? 16.431 0.367 -56.914 1.00 70.88 120 TRP A C 1
ATOM 961 O O . TRP A 1 120 ? 16.726 0.575 -58.091 1.00 70.88 120 TRP A O 1
ATOM 971 N N . LYS A 1 121 ? 15.605 1.191 -56.264 1.00 73.44 121 LYS A N 1
ATOM 972 C CA . LYS A 1 121 ? 15.050 2.398 -56.884 1.00 73.44 121 LYS A CA 1
ATOM 973 C C . LYS A 1 121 ? 16.099 3.503 -57.011 1.00 73.44 121 LYS A C 1
ATOM 975 O O . LYS A 1 121 ? 16.132 4.178 -58.038 1.00 73.44 121 LYS A O 1
ATOM 980 N N . LEU A 1 122 ? 16.993 3.633 -56.029 1.00 69.12 122 LEU A N 1
ATOM 981 C CA . LEU A 1 122 ? 18.168 4.506 -56.115 1.00 69.12 122 LEU A CA 1
ATOM 982 C C . LEU A 1 122 ? 19.122 4.052 -57.228 1.00 69.12 122 LEU A C 1
ATOM 984 O O . LEU A 1 122 ? 19.636 4.893 -57.964 1.00 69.12 122 LEU A O 1
ATOM 988 N N . THR A 1 123 ? 19.276 2.739 -57.436 1.00 66.38 123 THR A N 1
ATOM 989 C CA . THR A 1 123 ? 20.158 2.195 -58.475 1.00 66.38 123 THR A CA 1
ATOM 990 C C . THR A 1 123 ? 19.621 2.298 -59.909 1.00 66.38 123 THR A C 1
ATOM 992 O O . THR A 1 123 ? 20.348 1.987 -60.856 1.00 66.38 123 THR A O 1
ATOM 995 N N . LYS A 1 124 ? 18.387 2.777 -60.105 1.00 65.06 124 LYS A N 1
ATOM 996 C CA . LYS A 1 124 ? 17.785 3.033 -61.426 1.00 65.06 124 LYS A CA 1
ATOM 997 C C . LYS A 1 124 ? 17.631 4.516 -61.788 1.00 65.06 124 LYS A C 1
ATOM 999 O O . LYS A 1 124 ? 17.194 4.809 -62.899 1.00 65.06 124 LYS A O 1
ATOM 1004 N N . LEU A 1 125 ? 17.994 5.446 -60.902 1.00 57.00 125 LEU A N 1
ATOM 1005 C CA . LEU A 1 125 ? 17.944 6.892 -61.154 1.00 57.00 125 LEU A CA 1
ATOM 1006 C C . LEU A 1 125 ? 19.344 7.420 -61.533 1.00 57.00 125 LEU A C 1
ATOM 1008 O O . LEU A 1 125 ? 20.183 7.609 -60.652 1.00 57.00 125 LEU A O 1
ATOM 1012 N N . PRO A 1 126 ? 19.625 7.699 -62.823 1.00 58.19 126 PRO A N 1
ATOM 1013 C CA . PRO A 1 126 ? 20.966 8.079 -63.282 1.00 58.19 126 PRO A CA 1
ATOM 1014 C C . PRO A 1 126 ? 21.463 9.434 -62.742 1.00 58.19 126 PRO A C 1
ATOM 1016 O O . PRO A 1 126 ? 22.660 9.703 -62.792 1.00 58.19 126 PRO A O 1
ATOM 1019 N N . SER A 1 127 ? 20.582 10.283 -62.199 1.00 57.62 127 SER A N 1
ATOM 1020 C CA . SER A 1 127 ? 20.947 11.595 -61.643 1.00 57.62 127 SER A CA 1
ATOM 1021 C C . SER A 1 127 ? 21.471 11.554 -60.200 1.00 57.62 127 SER A C 1
ATOM 1023 O O . SER A 1 127 ? 22.196 12.462 -59.806 1.00 57.62 127 SER A O 1
ATOM 1025 N N . LEU A 1 128 ? 21.146 10.519 -59.415 1.00 52.53 128 LEU A N 1
ATOM 1026 C CA . LEU A 1 128 ? 21.475 10.443 -57.979 1.00 52.53 128 LEU A CA 1
ATOM 1027 C C . LEU A 1 128 ? 22.768 9.671 -57.677 1.00 52.53 128 LEU A C 1
ATOM 1029 O O . LEU A 1 128 ? 23.424 9.950 -56.674 1.00 52.53 128 LEU A O 1
ATOM 1033 N N . TYR A 1 129 ? 23.197 8.772 -58.568 1.00 52.59 129 TYR A N 1
ATOM 1034 C CA . TYR A 1 129 ? 24.468 8.045 -58.425 1.00 52.59 129 TYR A CA 1
ATOM 1035 C C . TYR A 1 129 ? 25.695 8.948 -58.333 1.00 52.59 129 TYR A C 1
ATOM 1037 O O . TYR A 1 129 ? 26.659 8.619 -57.647 1.00 52.59 129 TYR A O 1
ATOM 1045 N N . ARG A 1 130 ? 25.673 10.092 -59.026 1.00 50.59 130 ARG A N 1
ATOM 1046 C CA . ARG A 1 130 ? 26.818 11.007 -59.069 1.00 50.59 130 ARG A CA 1
ATOM 1047 C C . ARG A 1 130 ? 27.021 11.76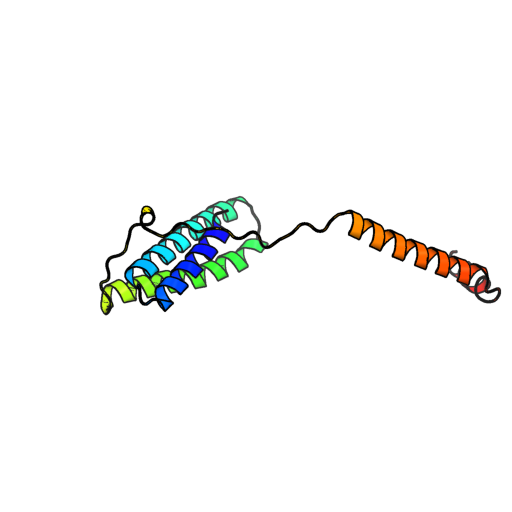7 -57.759 1.00 50.59 130 ARG A C 1
ATOM 1049 O O . ARG A 1 130 ? 28.146 12.143 -57.466 1.00 50.59 130 ARG A O 1
ATOM 1056 N N . CYS A 1 131 ? 25.960 11.968 -56.976 1.00 50.06 131 CYS A N 1
ATOM 1057 C CA . CYS A 1 131 ? 26.044 12.640 -55.679 1.00 50.06 131 CYS A CA 1
ATOM 1058 C C . CYS A 1 131 ? 26.494 11.701 -54.554 1.00 50.06 131 CYS A C 1
ATOM 1060 O O . CYS A 1 131 ? 27.144 12.157 -53.621 1.00 50.06 131 CYS A O 1
ATOM 1062 N N . PHE A 1 132 ? 26.190 10.401 -54.634 1.00 50.53 132 PHE A N 1
ATOM 1063 C CA . PHE A 1 132 ? 26.534 9.463 -53.560 1.00 50.53 132 PHE A CA 1
ATOM 1064 C C . PHE A 1 132 ? 28.032 9.105 -53.534 1.00 50.53 132 PHE A C 1
ATOM 1066 O O . PHE A 1 132 ? 28.599 8.943 -52.460 1.00 50.53 132 PHE A O 1
ATOM 1073 N N . ASN A 1 133 ? 28.702 9.085 -54.694 1.00 46.53 133 ASN A N 1
ATOM 1074 C CA . ASN A 1 133 ? 30.152 8.846 -54.789 1.00 46.53 133 ASN A CA 1
ATOM 1075 C C . ASN A 1 133 ? 31.032 10.024 -54.327 1.00 46.53 133 ASN A C 1
ATOM 1077 O O . ASN A 1 133 ? 32.244 9.887 -54.323 1.00 46.53 133 ASN A O 1
ATOM 1081 N N . ILE A 1 134 ? 30.454 11.172 -53.959 1.00 52.03 134 ILE A N 1
ATOM 1082 C CA . ILE A 1 134 ? 31.204 12.311 -53.395 1.00 52.03 134 ILE A CA 1
ATOM 1083 C C . ILE A 1 134 ? 31.267 12.228 -51.858 1.00 52.03 134 ILE A C 1
ATOM 1085 O O . ILE A 1 134 ? 32.064 12.918 -51.240 1.00 52.03 134 ILE A O 1
ATOM 1089 N N . PHE A 1 135 ? 30.431 11.396 -51.228 1.00 44.72 135 PHE A N 1
ATOM 1090 C CA . PHE A 1 135 ? 30.284 11.347 -49.768 1.00 44.72 135 PHE A CA 1
ATOM 1091 C C . PHE A 1 135 ? 30.964 10.130 -49.113 1.00 44.72 135 PHE A C 1
ATOM 1093 O O . PHE A 1 135 ? 30.798 9.909 -47.916 1.00 44.72 135 PHE A O 1
ATOM 1100 N N . LEU A 1 136 ? 31.663 9.310 -49.903 1.00 47.25 136 LEU A N 1
ATOM 1101 C CA . LEU A 1 136 ? 32.274 8.042 -49.481 1.00 47.25 136 LEU A CA 1
ATOM 1102 C C . LEU A 1 136 ? 33.799 7.986 -49.694 1.00 47.25 136 LEU A C 1
ATOM 1104 O O . LEU A 1 136 ? 34.385 6.934 -49.449 1.00 47.25 136 LEU A O 1
ATOM 1108 N N . ASP A 1 137 ? 34.408 9.110 -50.086 1.00 40.69 137 ASP A N 1
ATOM 1109 C CA . ASP A 1 137 ? 35.838 9.418 -49.911 1.00 40.69 137 ASP A CA 1
ATOM 1110 C C . ASP A 1 137 ? 35.986 10.423 -48.755 1.00 40.69 137 ASP A C 1
ATOM 1112 O O . ASP A 1 137 ? 36.958 10.302 -47.975 1.00 40.69 137 ASP A O 1
#

Radius of gyration: 28.42 Å; chains: 1; bounding box: 51×30×83 Å

Foldseek 3Di:
DLQVQLVVLQVVLVVCVVVVNLQQSLQSLVSSQVSLVVVVVVVVVVPDPVVPVVSVVSCCVSVVSNVVSVVCCVPPVVHHRDHPVPDDDDDDDDPDDDDPVVVVVVVVVVVVVVVVVVVVVCVPDPVNVVVVVVVPD

InterPro domains:
  IPR004328 BRO1 domain [PF03097] (1-101)
  IPR004328 BRO1 domain [PS51180] (1-137)
  IPR038499 BRO1 domain superfamily [G3DSA:1.25.40.280] (1-112)

Secondary structure (DSSP, 8-state):
-HHHHHHHHHHHHHHHHHTT-HHHHHHHHHHHHHHHHHHHHHHHHHT-GGGHHHHHHHHHHHHHHHHHHHHHIIIII-PPPPPGGGSPP------PPPPPHHHHHHHHHHHHHHHHHHHHHHTT-TTTHHHHTTS--